Protein AF-A0A8J3IAR2-F1 (afdb_monomer)

Sequence (77 aa):
MRHCQTTPFDLPVGKWGGRLGLLLQRDFQAIYESLRPRYQAQLGISEAIIEETLPSMLAEWEQMHTQFRFYVVTGQP

Radius of gyration: 16.48 Å; Cα contacts (8 Å, |Δi|>4): 88; chains: 1; bounding box: 36×16×48 Å

Foldseek 3Di:
DFDKDKDKDWQWAACVRPPRNPVVVVVVVVVLVVCVVCCCPVVVHDPVCSVVVSVVVRVCSVVVRDIDMDMDIDTDD

Organism: NCBI:txid2778364

Secondary structure (DSSP, 8-state):
---EEEEEEEEE-SGGGHHHHHHHHHHHHHHHHHHHHHHHHTT---HHHHHHHHHHHHHHHHHHT-EEEEEEEEE--

Solvent-accessible surface area (backbone atoms only — not comparable to full-atom values): 4407 Å² total; per-residue (Å²): 132,84,59,65,50,77,47,79,44,79,40,42,30,20,68,88,41,44,73,62,2,41,52,48,39,50,53,52,51,52,52,51,60,72,42,46,65,48,40,37,77,74,67,67,47,54,68,69,58,59,67,52,45,55,61,50,53,54,51,48,24,48,75,67,63,34,63,49,80,44,74,50,75,43,77,58,132

Structure (mmCIF, N/CA/C/O backbone):
data_AF-A0A8J3IAR2-F1
#
_entry.id   AF-A0A8J3IAR2-F1
#
loop_
_atom_site.group_PDB
_atom_site.id
_atom_site.type_symbol
_atom_site.label_atom_id
_atom_site.label_alt_id
_atom_site.label_comp_id
_atom_site.label_asym_id
_atom_site.label_entity_id
_atom_site.label_seq_id
_atom_site.pdbx_PDB_ins_code
_atom_site.Cartn_x
_atom_site.Cartn_y
_atom_site.Cartn_z
_atom_site.occupancy
_atom_site.B_iso_or_equiv
_atom_site.auth_seq_id
_atom_site.auth_comp_id
_atom_site.auth_asym_id
_atom_site.auth_atom_id
_atom_site.pdbx_PDB_model_num
ATOM 1 N N . MET A 1 1 ? -0.299 -8.698 -35.688 1.00 52.12 1 MET A N 1
ATOM 2 C CA . MET A 1 1 ? -0.051 -8.549 -34.237 1.00 52.12 1 MET A CA 1
ATOM 3 C C . MET A 1 1 ? 1.053 -7.526 -34.078 1.00 52.12 1 MET A C 1
ATOM 5 O O . MET A 1 1 ? 2.096 -7.724 -34.680 1.00 52.12 1 MET A O 1
ATOM 9 N N . ARG A 1 2 ? 0.820 -6.412 -33.377 1.00 59.34 2 ARG A N 1
ATOM 10 C CA . ARG A 1 2 ? 1.909 -5.482 -33.040 1.00 59.34 2 ARG A CA 1
ATOM 11 C C . ARG A 1 2 ? 2.723 -6.122 -31.915 1.00 59.34 2 ARG A C 1
ATOM 13 O O . ARG A 1 2 ? 2.125 -6.612 -30.960 1.00 59.34 2 ARG A O 1
ATOM 20 N N . HIS A 1 3 ? 4.042 -6.180 -32.059 1.00 79.62 3 HIS A N 1
ATOM 21 C CA . HIS A 1 3 ? 4.915 -6.718 -31.022 1.00 79.62 3 HIS A CA 1
ATOM 22 C C . HIS A 1 3 ? 4.966 -5.717 -29.862 1.00 79.62 3 HIS A C 1
ATOM 24 O O . HIS A 1 3 ? 5.413 -4.585 -30.029 1.00 79.62 3 HIS A O 1
ATOM 30 N N . CYS A 1 4 ? 4.448 -6.106 -28.700 1.00 88.88 4 CYS A N 1
ATOM 31 C CA . CYS A 1 4 ? 4.592 -5.333 -27.471 1.00 88.88 4 CYS A CA 1
ATOM 32 C C . CYS A 1 4 ? 5.703 -5.956 -26.627 1.00 88.88 4 CYS A C 1
ATOM 34 O O . CYS A 1 4 ? 5.781 -7.180 -26.519 1.00 88.88 4 CYS A O 1
ATOM 36 N N . GL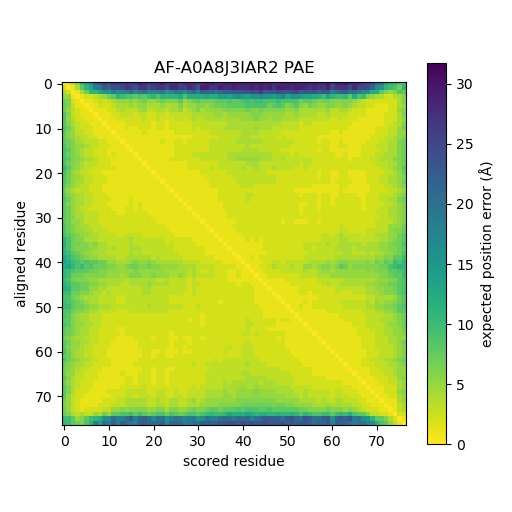N A 1 5 ? 6.534 -5.121 -26.011 1.00 91.62 5 GLN A N 1
ATOM 37 C CA . GLN A 1 5 ? 7.497 -5.545 -25.004 1.00 91.62 5 GLN A CA 1
ATOM 38 C C . GLN A 1 5 ? 6.942 -5.214 -23.620 1.00 91.62 5 GLN A C 1
ATOM 40 O O . GLN A 1 5 ? 6.517 -4.088 -23.367 1.00 91.62 5 GLN A O 1
ATOM 45 N N . THR A 1 6 ? 6.938 -6.199 -22.726 1.00 93.88 6 THR A N 1
ATOM 46 C CA . THR A 1 6 ? 6.533 -6.025 -21.329 1.00 93.88 6 THR A CA 1
ATOM 47 C C . THR A 1 6 ? 7.760 -6.087 -20.435 1.00 93.88 6 THR A C 1
ATOM 49 O O . THR A 1 6 ? 8.501 -7.067 -20.469 1.00 93.88 6 THR A O 1
ATOM 52 N N . THR A 1 7 ? 7.938 -5.068 -19.601 1.00 95.56 7 THR A N 1
ATOM 53 C CA . THR A 1 7 ? 9.019 -4.993 -18.619 1.00 95.56 7 THR A CA 1
ATOM 54 C C . THR A 1 7 ? 8.418 -4.927 -17.213 1.00 95.56 7 THR A C 1
ATOM 56 O O . THR A 1 7 ? 7.685 -3.974 -16.922 1.00 95.56 7 THR A O 1
ATOM 59 N N . PRO A 1 8 ? 8.676 -5.924 -16.344 1.00 96.81 8 PRO A N 1
ATOM 60 C CA . PRO A 1 8 ? 8.234 -5.890 -14.956 1.00 96.81 8 PRO A CA 1
ATOM 61 C C . PRO A 1 8 ? 9.173 -5.039 -14.087 1.00 96.81 8 PRO A C 1
ATOM 63 O O . PRO A 1 8 ? 10.387 -5.047 -14.280 1.00 96.81 8 PRO A O 1
ATOM 66 N N . PHE A 1 9 ? 8.606 -4.357 -13.094 1.00 96.75 9 PHE A N 1
ATOM 67 C CA . PHE A 1 9 ? 9.324 -3.607 -12.066 1.00 96.75 9 PHE A CA 1
ATOM 68 C C . PHE A 1 9 ? 8.737 -3.925 -10.693 1.00 96.75 9 PHE A C 1
ATOM 70 O O . PHE A 1 9 ? 7.548 -3.712 -10.474 1.00 96.75 9 PHE A O 1
ATOM 77 N N . ASP A 1 10 ? 9.570 -4.388 -9.765 1.00 97.50 10 ASP A N 1
ATOM 78 C CA . ASP A 1 10 ? 9.181 -4.580 -8.368 1.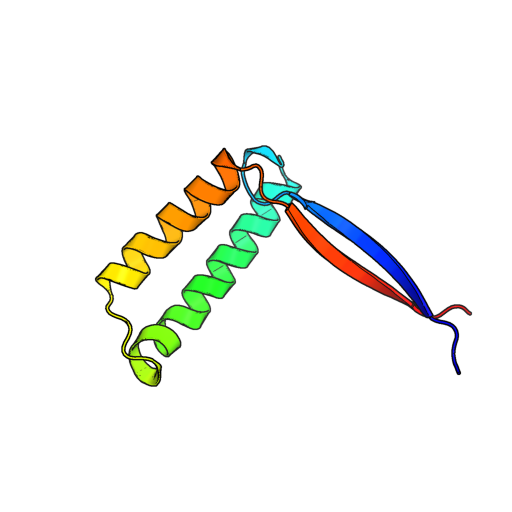00 97.50 10 ASP A CA 1
ATOM 79 C C . ASP A 1 10 ? 9.524 -3.315 -7.582 1.00 97.50 10 ASP A C 1
ATOM 81 O O . ASP A 1 10 ? 10.695 -3.001 -7.358 1.00 97.50 10 ASP A O 1
ATOM 85 N N . LEU A 1 11 ? 8.497 -2.549 -7.214 1.00 97.31 11 LEU A N 1
ATOM 86 C CA . LEU A 1 11 ? 8.655 -1.304 -6.471 1.00 97.31 11 LEU A CA 1
ATOM 87 C C . LEU A 1 11 ? 8.417 -1.551 -4.981 1.00 97.31 11 LEU A C 1
ATOM 89 O O . LEU A 1 11 ? 7.459 -2.238 -4.629 1.00 97.31 11 LEU A O 1
ATOM 93 N N . PRO A 1 12 ? 9.251 -0.999 -4.089 1.00 98.19 12 PRO A N 1
ATOM 94 C CA . PRO A 1 12 ? 9.021 -1.133 -2.661 1.00 98.19 12 PRO A CA 1
ATOM 95 C C . PRO A 1 12 ? 7.776 -0.344 -2.237 1.00 98.19 12 PRO A C 1
ATOM 97 O O . PRO A 1 12 ? 7.443 0.665 -2.857 1.00 98.19 12 PRO A O 1
ATOM 100 N N . VAL A 1 13 ? 7.123 -0.761 -1.155 1.00 98.31 13 VAL A N 1
ATOM 101 C CA . VAL A 1 13 ? 5.997 -0.049 -0.540 1.00 98.31 13 VAL A CA 1
ATOM 102 C C . VAL A 1 13 ? 6.329 0.186 0.925 1.00 98.31 13 VAL A C 1
ATOM 104 O O . VAL A 1 13 ? 6.402 -0.767 1.691 1.00 98.31 13 VAL A O 1
ATOM 107 N N . GLY A 1 14 ? 6.543 1.439 1.325 1.00 97.94 14 GLY A N 1
ATOM 108 C CA . GLY A 1 14 ? 6.899 1.761 2.710 1.00 97.94 14 GLY A CA 1
ATOM 109 C C . GLY A 1 14 ? 8.145 2.627 2.857 1.00 97.94 14 GLY A C 1
ATOM 110 O O . GLY A 1 14 ? 8.801 2.990 1.875 1.00 97.94 14 GLY A O 1
ATOM 111 N N . LYS A 1 15 ? 8.486 2.955 4.107 1.00 97.75 15 LYS A N 1
ATOM 112 C CA . LYS A 1 15 ? 9.660 3.775 4.449 1.00 97.75 15 LYS A CA 1
ATOM 113 C C . LYS A 1 15 ? 10.957 3.037 4.157 1.00 97.75 15 LYS A C 1
ATOM 115 O O . LYS A 1 15 ? 11.908 3.663 3.687 1.00 97.75 15 LYS A O 1
ATOM 120 N N . TRP A 1 16 ? 10.973 1.723 4.364 1.00 97.94 16 TRP A N 1
ATOM 121 C CA . TRP A 1 16 ? 12.105 0.857 4.035 1.00 97.94 16 TRP A CA 1
ATOM 122 C C . TRP A 1 16 ? 12.563 1.002 2.567 1.00 97.94 16 TRP A C 1
ATOM 124 O O . TRP A 1 16 ? 13.746 0.873 2.262 1.00 97.94 16 TRP A O 1
ATOM 134 N N . GLY A 1 17 ? 11.638 1.344 1.659 1.00 97.38 17 GLY A N 1
ATOM 135 C CA . GLY A 1 17 ? 11.878 1.580 0.233 1.00 97.38 17 GLY A CA 1
ATOM 136 C C . GLY A 1 17 ? 12.429 2.960 -0.132 1.00 97.38 17 GLY A C 1
ATOM 137 O O . GLY A 1 17 ? 12.477 3.315 -1.315 1.00 97.38 17 GLY A O 1
ATOM 138 N N . GLY A 1 18 ? 12.776 3.784 0.858 1.00 98.00 18 GLY A N 1
ATOM 139 C CA . GLY A 1 18 ? 13.223 5.157 0.654 1.00 98.00 18 GLY A CA 1
ATOM 140 C C . GLY A 1 18 ? 12.170 6.024 -0.044 1.00 98.00 18 GLY A C 1
ATOM 141 O O . GLY A 1 18 ? 10.965 5.872 0.152 1.00 98.00 18 GLY A O 1
ATOM 142 N N . ARG A 1 19 ? 12.620 6.966 -0.883 1.00 98.00 19 ARG A N 1
ATOM 143 C CA . ARG A 1 19 ? 11.727 7.944 -1.528 1.00 98.00 19 ARG A CA 1
ATOM 144 C C . ARG A 1 19 ? 10.658 7.293 -2.411 1.00 98.00 19 ARG A C 1
ATOM 146 O O . ARG A 1 19 ? 9.519 7.745 -2.387 1.00 98.00 19 ARG A O 1
ATOM 153 N N . LEU A 1 20 ? 11.017 6.278 -3.200 1.00 97.06 20 LEU A N 1
ATOM 154 C CA . LEU A 1 20 ? 10.062 5.614 -4.094 1.00 97.06 20 LEU A CA 1
ATOM 155 C C . LEU A 1 20 ? 9.007 4.841 -3.300 1.00 97.06 20 LEU A C 1
ATOM 157 O O . LEU A 1 20 ? 7.822 4.981 -3.590 1.00 97.06 20 LEU A O 1
ATOM 161 N N . GLY A 1 21 ? 9.423 4.111 -2.260 1.00 98.12 21 GLY A N 1
ATOM 162 C CA . GLY A 1 21 ? 8.489 3.377 -1.407 1.00 98.12 21 GLY A CA 1
ATOM 163 C C . GLY A 1 21 ? 7.531 4.281 -0.640 1.00 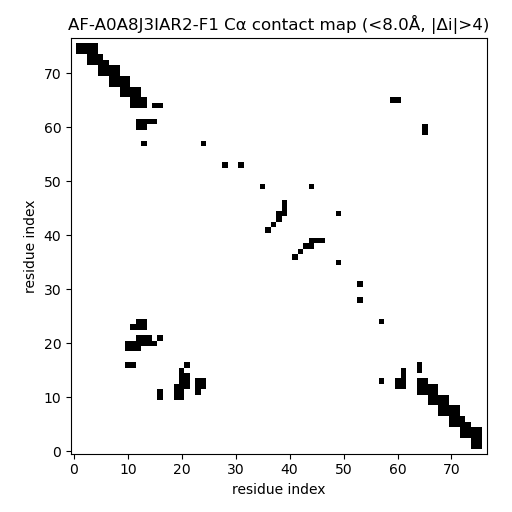98.12 21 GLY A C 1
ATOM 164 O O . GLY A 1 21 ? 6.343 3.979 -0.551 1.00 98.12 21 GLY A O 1
ATOM 165 N N . LEU A 1 22 ? 8.014 5.434 -0.172 1.00 98.25 22 LEU A N 1
ATOM 166 C CA . LEU A 1 22 ? 7.185 6.459 0.462 1.00 98.25 22 LEU A CA 1
ATOM 167 C C . LEU A 1 22 ? 6.126 7.035 -0.481 1.00 98.25 22 LEU A C 1
ATOM 169 O O . LEU A 1 22 ? 4.987 7.252 -0.067 1.00 98.25 22 LEU A O 1
ATOM 173 N N . LEU A 1 23 ? 6.495 7.302 -1.738 1.00 98.12 23 LEU A N 1
ATOM 174 C CA . LEU A 1 23 ? 5.556 7.817 -2.735 1.00 98.12 23 LEU A CA 1
ATOM 175 C C . LEU A 1 23 ? 4.465 6.789 -3.034 1.00 98.12 23 LEU A C 1
ATOM 177 O O . LEU A 1 23 ? 3.287 7.125 -2.958 1.00 98.12 23 LEU A O 1
ATOM 181 N N . LEU A 1 24 ? 4.849 5.534 -3.273 1.00 97.81 24 LEU A N 1
ATOM 182 C CA . LEU A 1 24 ? 3.888 4.476 -3.569 1.00 97.81 24 LEU A CA 1
ATOM 183 C C . LEU A 1 24 ? 2.967 4.171 -2.376 1.00 97.81 24 LEU A C 1
ATOM 185 O O . LEU A 1 24 ? 1.761 4.013 -2.552 1.00 97.81 24 LEU A O 1
ATOM 189 N N . GLN A 1 25 ? 3.502 4.173 -1.150 1.00 98.31 25 GLN A N 1
ATOM 190 C CA . GLN A 1 25 ? 2.692 4.065 0.065 1.00 98.31 25 GLN A CA 1
ATOM 191 C C . GLN A 1 25 ? 1.639 5.183 0.132 1.00 98.31 25 GLN A C 1
ATOM 193 O O . GLN A 1 25 ? 0.482 4.917 0.453 1.00 98.31 25 GLN A O 1
ATOM 198 N N . ARG A 1 26 ? 2.020 6.430 -0.181 1.00 98.12 26 ARG A N 1
ATOM 199 C CA . ARG A 1 26 ? 1.095 7.574 -0.178 1.00 98.12 26 ARG A CA 1
ATOM 200 C C . ARG A 1 26 ? -0.009 7.413 -1.220 1.00 98.12 26 ARG A C 1
ATOM 202 O O . ARG A 1 26 ? -1.162 7.724 -0.928 1.00 98.12 26 ARG A O 1
ATOM 209 N N . ASP A 1 27 ? 0.330 6.919 -2.405 1.00 97.75 27 ASP A N 1
ATOM 210 C CA . ASP A 1 27 ? -0.650 6.670 -3.461 1.00 97.75 27 ASP A CA 1
ATOM 211 C C . ASP A 1 27 ? -1.661 5.593 -3.032 1.00 97.75 27 ASP A C 1
ATOM 213 O O . ASP A 1 27 ? -2.868 5.786 -3.183 1.00 97.75 27 ASP A O 1
ATOM 217 N N . PHE A 1 28 ? -1.208 4.502 -2.402 1.00 97.38 28 PHE A N 1
ATOM 218 C CA . PHE A 1 28 ? -2.109 3.475 -1.867 1.00 97.38 28 PHE A CA 1
ATOM 219 C C . PHE A 1 28 ? -2.977 3.966 -0.707 1.00 97.38 28 PHE A C 1
ATOM 221 O O . PHE A 1 28 ? -4.159 3.630 -0.661 1.00 97.38 28 PHE A O 1
ATOM 228 N N . GLN A 1 29 ? -2.442 4.797 0.192 1.00 97.38 29 GLN A N 1
ATOM 229 C CA . GLN A 1 29 ? -3.243 5.448 1.235 1.00 97.38 29 GLN A CA 1
ATOM 230 C C . GLN A 1 29 ? -4.349 6.316 0.623 1.00 97.38 29 GLN A C 1
ATOM 232 O O . GLN A 1 29 ? -5.503 6.227 1.035 1.00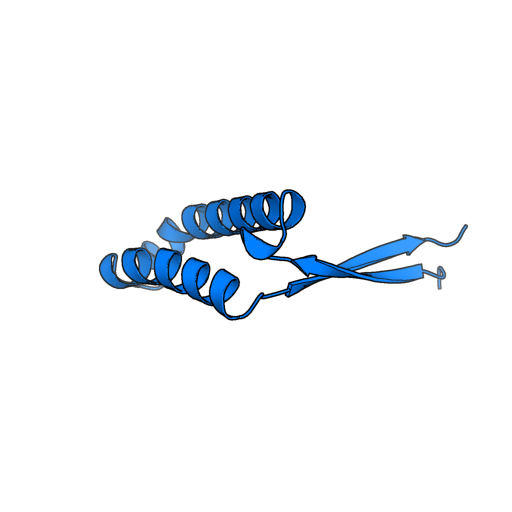 97.38 29 GLN A O 1
ATOM 237 N N . ALA A 1 30 ? -4.022 7.114 -0.398 1.00 97.81 30 ALA A N 1
ATOM 238 C CA . ALA A 1 30 ? -5.001 7.954 -1.081 1.00 97.81 30 ALA A CA 1
ATOM 239 C C . ALA A 1 30 ? -6.094 7.122 -1.773 1.00 97.81 30 ALA A C 1
ATOM 241 O O . ALA A 1 30 ? -7.275 7.465 -1.693 1.00 97.81 30 ALA A O 1
ATOM 242 N N . ILE A 1 31 ? -5.721 6.004 -2.408 1.00 96.69 31 ILE A N 1
ATOM 243 C CA . ILE A 1 31 ? -6.681 5.054 -2.986 1.00 96.69 31 ILE A CA 1
ATOM 244 C C . ILE A 1 31 ? -7.588 4.486 -1.891 1.00 96.69 31 ILE A C 1
ATOM 246 O O . ILE A 1 31 ? -8.808 4.523 -2.045 1.00 96.69 31 ILE A O 1
ATOM 250 N N . TYR A 1 32 ? -7.020 4.008 -0.783 1.00 96.12 32 TYR A N 1
ATOM 251 C CA . TYR A 1 32 ? -7.782 3.439 0.327 1.00 96.12 32 TYR A CA 1
ATOM 252 C C . TYR A 1 32 ? -8.818 4.429 0.882 1.00 96.12 32 TYR A C 1
ATOM 254 O O . TYR A 1 32 ? -10.002 4.098 0.954 1.00 96.12 32 TYR A O 1
ATOM 262 N N . GLU A 1 33 ? -8.410 5.666 1.177 1.00 95.69 33 GLU A N 1
ATOM 263 C CA . GLU A 1 33 ? -9.319 6.711 1.672 1.00 95.69 33 GLU A CA 1
ATOM 264 C C . GLU A 1 33 ? -10.405 7.069 0.650 1.00 95.69 33 GLU A C 1
ATOM 266 O O . GLU A 1 33 ? -11.567 7.250 1.009 1.00 95.69 33 GLU A O 1
ATOM 271 N N . SER A 1 34 ? -10.077 7.095 -0.647 1.00 97.06 34 SER A N 1
ATOM 272 C CA . SER A 1 34 ? -11.082 7.337 -1.694 1.00 97.06 34 SER A CA 1
ATOM 273 C C . SER A 1 34 ? -12.152 6.238 -1.775 1.00 97.06 34 SER A C 1
ATOM 275 O O . SER A 1 34 ? -13.275 6.490 -2.220 1.00 97.06 34 SER A O 1
ATOM 277 N N . LEU A 1 35 ? -11.822 5.018 -1.334 1.00 95.88 35 LEU A N 1
ATOM 278 C CA . LEU A 1 35 ? -12.719 3.863 -1.331 1.00 95.88 35 LEU A CA 1
ATOM 279 C C . LEU A 1 35 ? -13.519 3.725 -0.029 1.00 95.88 35 LEU A C 1
ATOM 281 O O . LEU A 1 35 ? -14.554 3.054 -0.043 1.00 95.88 35 LEU A O 1
ATOM 285 N N . ARG A 1 36 ? -13.122 4.400 1.060 1.00 95.06 36 ARG A N 1
ATOM 286 C CA . ARG A 1 36 ? -13.800 4.359 2.370 1.00 95.06 36 ARG A CA 1
ATOM 287 C C . ARG A 1 36 ? -15.321 4.565 2.292 1.00 95.06 36 ARG A C 1
ATOM 289 O O . ARG A 1 36 ? -16.039 3.724 2.837 1.00 95.06 36 ARG A O 1
ATOM 296 N N . PRO A 1 37 ? -15.862 5.553 1.545 1.00 95.00 37 PRO A N 1
ATOM 297 C CA . PRO A 1 37 ? -17.312 5.706 1.420 1.00 95.00 37 PRO A CA 1
ATOM 298 C C . PRO A 1 37 ? -18.001 4.487 0.793 1.00 95.00 37 PRO A C 1
ATOM 300 O O . PRO A 1 37 ? -19.127 4.159 1.156 1.00 95.00 37 PRO A O 1
ATOM 303 N N . ARG A 1 38 ? -17.336 3.787 -0.138 1.00 95.94 38 ARG A N 1
ATOM 304 C CA . ARG A 1 38 ? -17.881 2.567 -0.756 1.00 95.94 38 ARG A CA 1
ATOM 305 C C . ARG A 1 38 ? -17.847 1.389 0.209 1.00 95.94 38 ARG A C 1
ATOM 307 O O . ARG A 1 38 ? -18.826 0.651 0.273 1.00 95.94 38 ARG A O 1
ATOM 314 N N . TYR A 1 39 ? -16.772 1.237 0.982 1.00 95.62 39 TYR A N 1
ATOM 315 C CA . TYR A 1 39 ? -16.674 0.203 2.017 1.00 95.62 39 TYR A CA 1
ATOM 316 C C . TYR A 1 39 ? -17.832 0.289 3.012 1.00 95.62 39 TYR A C 1
ATOM 318 O O . TYR A 1 39 ? -18.453 -0.723 3.325 1.00 95.62 39 TYR A O 1
ATOM 326 N N . GLN A 1 40 ? -18.191 1.500 3.426 1.00 94.62 40 GLN A N 1
ATOM 327 C CA . GLN A 1 40 ? -19.301 1.711 4.349 1.00 94.62 40 GLN A CA 1
ATOM 328 C C . GLN A 1 40 ? -20.657 1.563 3.658 1.00 94.62 40 GLN A C 1
ATOM 330 O O . GLN A 1 40 ? -21.466 0.722 4.040 1.00 94.62 40 GLN A O 1
ATOM 335 N N . ALA A 1 41 ? -20.908 2.363 2.619 1.00 94.88 41 ALA A N 1
ATOM 336 C CA . ALA A 1 41 ? -22.248 2.508 2.059 1.00 94.88 41 ALA A CA 1
ATOM 337 C C . ALA A 1 41 ? -22.680 1.327 1.180 1.00 94.88 41 ALA A C 1
ATOM 339 O O . ALA A 1 41 ? -23.869 1.035 1.099 1.00 94.88 41 ALA A O 1
ATOM 340 N N . GLN A 1 42 ? -21.739 0.670 0.494 1.00 95.00 42 GLN A N 1
ATOM 341 C CA . GLN A 1 42 ? -22.051 -0.419 -0.440 1.00 95.00 42 GLN A CA 1
ATOM 342 C C . GLN A 1 42 ? -21.757 -1.795 0.153 1.00 95.00 42 GLN A C 1
ATOM 344 O O . GLN A 1 42 ? -22.453 -2.749 -0.181 1.00 95.00 42 GLN A O 1
ATOM 349 N N . LEU A 1 43 ? -20.738 -1.903 1.012 1.00 94.56 43 LEU A N 1
ATOM 350 C CA . LEU A 1 43 ? -20.301 -3.187 1.571 1.00 94.56 43 LEU A CA 1
ATOM 351 C C . LEU A 1 43 ? -20.651 -3.364 3.055 1.00 94.56 43 LEU A C 1
ATOM 353 O O . LEU A 1 43 ? -20.464 -4.456 3.582 1.00 94.56 43 LEU A O 1
ATOM 357 N N . GLY A 1 44 ? -21.167 -2.330 3.730 1.00 95.56 44 GLY A N 1
ATOM 358 C CA . GLY A 1 44 ? -21.564 -2.408 5.139 1.00 95.56 44 GLY A CA 1
ATOM 359 C C .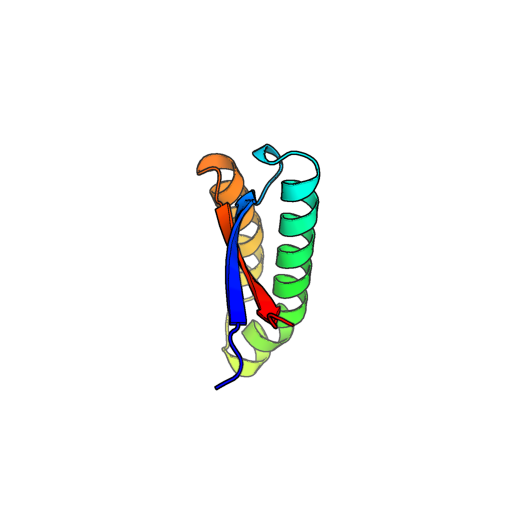 GLY A 1 44 ? -20.396 -2.630 6.106 1.00 95.56 44 GLY A C 1
ATOM 360 O O . GLY A 1 44 ? -20.610 -3.108 7.219 1.00 95.56 44 GLY A O 1
ATOM 361 N N . ILE A 1 45 ? -19.164 -2.320 5.691 1.00 97.06 45 ILE A N 1
ATOM 362 C CA . ILE A 1 45 ? -17.972 -2.452 6.534 1.00 97.06 45 ILE A CA 1
ATOM 363 C C . ILE A 1 45 ? -18.032 -1.385 7.631 1.00 97.06 45 ILE A C 1
ATOM 365 O O . ILE A 1 45 ? -18.297 -0.212 7.358 1.00 97.06 45 ILE A O 1
ATOM 369 N N . SER A 1 46 ? -17.793 -1.796 8.878 1.00 96.62 46 SER A N 1
ATOM 370 C CA . SER A 1 46 ? -17.828 -0.885 10.020 1.00 96.62 46 SER A CA 1
ATOM 371 C C . SER A 1 46 ? -16.658 0.097 9.992 1.00 96.62 46 SER A C 1
ATOM 373 O O . SER A 1 46 ? -15.560 -0.219 9.534 1.00 96.62 46 SER A O 1
ATOM 375 N N . GLU A 1 47 ? -16.889 1.288 10.540 1.00 94.38 47 GLU A N 1
ATOM 376 C CA . GLU A 1 47 ? -15.850 2.312 10.673 1.00 94.38 47 GLU A CA 1
ATOM 377 C C . GLU A 1 47 ? -14.629 1.793 11.445 1.00 94.38 47 GLU A C 1
ATOM 379 O O . GLU A 1 47 ? -13.500 1.974 11.006 1.00 94.38 47 GLU A O 1
ATOM 384 N N . ALA A 1 48 ? -14.858 1.047 12.530 1.00 96.56 48 ALA A N 1
ATOM 385 C CA . ALA A 1 48 ? -13.787 0.475 13.342 1.00 96.56 48 ALA A CA 1
ATOM 386 C C . ALA A 1 48 ? -12.836 -0.421 12.526 1.00 96.56 48 ALA A C 1
ATOM 388 O O . ALA A 1 48 ? -11.622 -0.315 12.670 1.00 96.56 48 ALA A O 1
ATOM 389 N N . ILE A 1 49 ? -13.374 -1.255 11.625 1.00 96.56 49 ILE A N 1
ATOM 390 C CA . ILE A 1 49 ? -12.551 -2.103 10.749 1.00 96.56 49 ILE A CA 1
ATOM 391 C C . ILE A 1 49 ? -11.732 -1.238 9.790 1.00 96.56 49 ILE A C 1
ATOM 393 O O . ILE A 1 49 ? -10.555 -1.514 9.561 1.00 96.56 49 ILE A O 1
ATOM 397 N N . ILE A 1 50 ? -12.330 -0.186 9.226 1.00 94.62 50 ILE A N 1
ATOM 398 C CA . ILE A 1 50 ? -11.647 0.698 8.276 1.00 94.62 50 ILE A CA 1
ATOM 399 C C . ILE A 1 50 ? -10.492 1.440 8.953 1.00 94.62 50 ILE A C 1
ATOM 401 O O . ILE A 1 50 ? -9.405 1.521 8.371 1.00 94.62 50 ILE A O 1
ATOM 405 N N . GLU A 1 51 ? -10.721 1.951 10.163 1.00 94.56 51 GLU A N 1
ATOM 406 C CA . GLU A 1 51 ? -9.730 2.682 10.957 1.00 94.56 51 GLU A CA 1
ATOM 407 C C . GLU A 1 51 ? -8.585 1.787 11.443 1.00 94.56 51 GLU A C 1
ATOM 409 O O . GLU A 1 51 ? -7.447 2.244 11.511 1.00 94.56 51 GLU A O 1
ATOM 414 N N . GLU A 1 52 ? -8.851 0.510 11.725 1.00 97.31 52 GLU A N 1
ATOM 415 C CA . GLU A 1 52 ? -7.824 -0.457 12.130 1.00 97.31 52 GLU A CA 1
ATOM 416 C C . GLU A 1 52 ? -7.000 -0.977 10.941 1.00 97.31 52 GLU A C 1
ATOM 418 O O . GLU A 1 52 ? -5.785 -1.186 11.045 1.00 97.31 52 GLU A O 1
ATOM 423 N N . THR A 1 53 ? -7.644 -1.173 9.789 1.00 96.81 53 THR A N 1
ATOM 424 C CA . THR A 1 53 ? -7.025 -1.838 8.634 1.00 96.81 53 THR A CA 1
ATOM 425 C C . THR A 1 53 ? -5.890 -1.014 8.038 1.00 96.81 53 THR A C 1
ATOM 427 O O . THR A 1 53 ? -4.831 -1.569 7.744 1.00 96.81 53 THR A O 1
ATOM 430 N N . LEU A 1 54 ? -6.062 0.304 7.867 1.00 95.56 54 LEU A N 1
ATOM 431 C CA . LEU A 1 54 ? -5.039 1.122 7.210 1.00 95.56 54 LEU A CA 1
ATOM 432 C C . LEU A 1 54 ? -3.710 1.146 7.992 1.00 95.56 54 LEU A C 1
ATOM 434 O O . LEU A 1 54 ? -2.686 0.813 7.396 1.00 95.56 54 LEU A O 1
ATOM 438 N N . PRO A 1 55 ? -3.671 1.467 9.301 1.00 97.06 55 PRO A N 1
ATOM 439 C CA . PRO A 1 55 ? -2.439 1.389 10.087 1.00 97.06 55 PRO A CA 1
ATOM 440 C C . PRO A 1 55 ? -1.809 -0.007 10.082 1.00 97.06 55 PRO A C 1
ATOM 442 O O . PRO A 1 55 ? -0.588 -0.118 9.968 1.00 97.06 55 PRO A O 1
ATOM 445 N N . SER A 1 56 ? -2.630 -1.059 10.156 1.00 98.00 56 SER A N 1
ATOM 446 C CA . SER A 1 56 ? -2.160 -2.450 10.166 1.00 98.00 56 SER A CA 1
ATOM 447 C C . SER A 1 56 ? -1.491 -2.831 8.847 1.00 98.00 56 SER A C 1
ATOM 449 O O . SER A 1 56 ? -0.389 -3.372 8.841 1.00 98.00 56 SER A O 1
ATOM 451 N N . MET A 1 57 ? -2.105 -2.462 7.723 1.00 97.12 57 MET A N 1
ATOM 452 C CA . MET A 1 57 ? -1.564 -2.681 6.383 1.00 97.12 57 MET A CA 1
ATOM 453 C C . MET A 1 57 ? -0.242 -1.924 6.170 1.00 97.12 57 MET A C 1
ATOM 455 O O . MET A 1 57 ? 0.706 -2.468 5.610 1.00 97.12 57 MET A O 1
ATOM 459 N N . LEU A 1 58 ? -0.133 -0.686 6.668 1.00 97.44 58 LEU A N 1
ATOM 460 C CA . LEU A 1 58 ? 1.115 0.086 6.605 1.00 97.44 58 LEU A CA 1
ATOM 461 C C . LEU A 1 58 ? 2.235 -0.541 7.445 1.00 97.44 58 LEU A C 1
ATOM 463 O O . LEU A 1 58 ? 3.390 -0.544 7.017 1.00 97.44 58 LEU A O 1
ATOM 467 N N . ALA A 1 59 ? 1.904 -1.055 8.632 1.00 98.06 59 ALA A N 1
ATOM 468 C CA . ALA A 1 59 ? 2.858 -1.747 9.493 1.00 98.06 59 ALA A CA 1
ATOM 469 C C . ALA A 1 59 ? 3.332 -3.064 8.863 1.00 98.06 59 ALA A C 1
ATOM 471 O O . ALA A 1 59 ? 4.530 -3.345 8.871 1.00 98.06 59 ALA A O 1
ATOM 472 N N . GLU A 1 60 ? 2.416 -3.829 8.266 1.00 98.25 60 GLU A N 1
ATOM 473 C CA . GLU A 1 60 ? 2.737 -5.059 7.543 1.00 98.25 60 GLU A CA 1
ATOM 474 C C . GLU A 1 60 ? 3.711 -4.790 6.391 1.00 98.25 60 GLU A C 1
ATOM 476 O O . GLU A 1 60 ? 4.733 -5.467 6.281 1.00 98.25 60 GLU A O 1
ATOM 481 N N . TRP A 1 61 ? 3.454 -3.766 5.570 1.00 98.12 61 TRP A N 1
ATOM 482 C CA . TRP A 1 61 ? 4.334 -3.422 4.449 1.00 98.12 61 TRP A CA 1
ATOM 483 C C . TRP A 1 61 ? 5.749 -3.055 4.885 1.00 98.12 61 TRP A C 1
ATOM 485 O O . TRP A 1 61 ? 6.712 -3.422 4.209 1.00 98.12 61 TRP A O 1
ATOM 495 N N . GLU A 1 62 ? 5.876 -2.363 6.017 1.00 98.25 62 GLU A N 1
ATOM 496 C CA . GLU A 1 62 ? 7.173 -2.032 6.595 1.00 98.25 62 GLU A CA 1
ATOM 497 C C . GLU A 1 62 ? 7.874 -3.276 7.151 1.00 98.25 62 GLU A C 1
ATOM 499 O O . GLU A 1 62 ? 9.050 -3.485 6.876 1.00 98.25 62 GLU A O 1
ATOM 504 N N . GLN A 1 63 ? 7.163 -4.135 7.884 1.00 98.38 63 GLN A N 1
ATOM 505 C CA . GLN A 1 63 ? 7.745 -5.329 8.499 1.00 98.38 63 GLN A CA 1
ATOM 506 C C . GLN A 1 63 ? 8.163 -6.382 7.467 1.00 98.38 63 GLN A C 1
ATOM 508 O O . GLN A 1 63 ? 9.193 -7.039 7.624 1.00 98.38 63 GLN A O 1
ATOM 513 N N . MET A 1 64 ? 7.351 -6.571 6.430 1.00 98.38 64 MET A N 1
ATOM 514 C CA . MET A 1 64 ? 7.562 -7.602 5.414 1.00 98.38 64 MET A CA 1
ATOM 515 C C . MET A 1 64 ? 8.391 -7.114 4.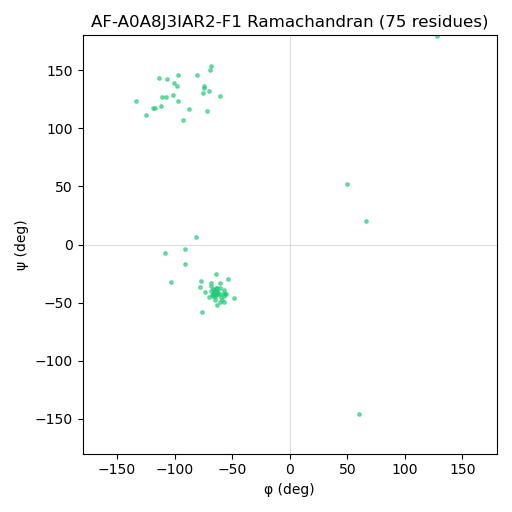228 1.00 98.38 64 MET A C 1
ATOM 517 O O . MET A 1 64 ? 8.692 -7.906 3.336 1.00 98.38 64 MET A O 1
ATOM 521 N N . HIS A 1 65 ? 8.753 -5.828 4.204 1.00 98.25 65 HIS A N 1
ATOM 522 C CA . HIS A 1 65 ? 9.363 -5.175 3.051 1.00 98.25 65 HIS A CA 1
ATOM 523 C C . HIS A 1 65 ? 8.575 -5.451 1.755 1.00 98.25 65 HIS A C 1
ATOM 525 O O . HIS A 1 65 ? 9.118 -5.911 0.746 1.00 98.25 65 HIS A O 1
ATOM 531 N N . THR A 1 66 ? 7.263 -5.195 1.793 1.00 98.19 66 THR A N 1
ATOM 532 C CA . THR A 1 66 ? 6.334 -5.529 0.704 1.00 98.19 66 THR A CA 1
ATOM 533 C C . THR A 1 66 ? 6.694 -4.816 -0.594 1.00 98.19 66 THR A C 1
ATOM 535 O O . THR A 1 66 ? 6.800 -3.591 -0.642 1.00 98.19 66 THR A O 1
ATOM 538 N N . GLN A 1 67 ? 6.808 -5.581 -1.680 1.00 98.19 67 GLN A N 1
ATOM 539 C CA . GLN A 1 67 ? 7.005 -5.059 -3.030 1.00 98.19 67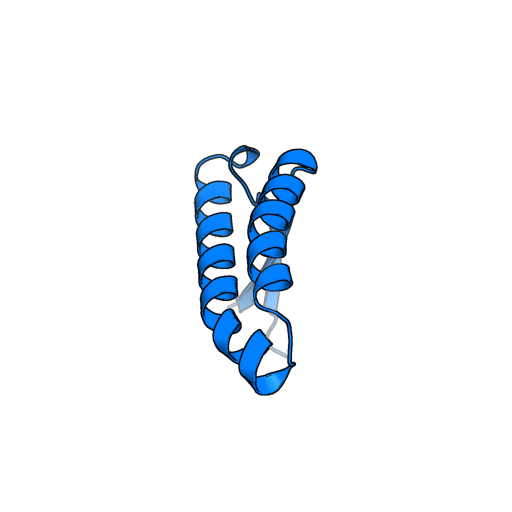 GLN A CA 1
ATOM 540 C C . GLN A 1 67 ? 5.729 -5.187 -3.864 1.00 98.19 67 GLN A C 1
ATOM 542 O O . GLN A 1 67 ? 5.018 -6.188 -3.787 1.00 98.19 67 GLN A O 1
ATOM 547 N N . PHE A 1 68 ? 5.463 -4.189 -4.702 1.00 97.12 68 PHE A N 1
ATOM 548 C CA . PHE A 1 68 ? 4.370 -4.189 -5.665 1.00 97.12 68 PHE A CA 1
ATOM 549 C C . PHE A 1 68 ? 4.920 -4.266 -7.089 1.00 97.12 68 PHE A C 1
ATOM 551 O O . PHE A 1 68 ? 5.757 -3.453 -7.492 1.00 97.12 68 PHE A O 1
ATOM 558 N N . ARG A 1 69 ? 4.425 -5.231 -7.867 1.00 97.25 69 ARG A N 1
ATOM 559 C CA . ARG A 1 69 ? 4.877 -5.457 -9.240 1.00 97.25 69 ARG A CA 1
ATOM 560 C C . ARG A 1 69 ? 4.091 -4.611 -10.235 1.00 97.25 69 ARG A C 1
ATOM 562 O O . ARG A 1 69 ? 2.897 -4.817 -10.437 1.00 97.25 69 ARG A O 1
ATOM 569 N N . PHE A 1 70 ? 4.789 -3.714 -10.916 1.00 95.25 70 PHE A N 1
ATOM 570 C CA . PHE A 1 70 ? 4.291 -2.968 -12.066 1.00 95.25 70 PHE A CA 1
ATOM 571 C C . PHE A 1 70 ? 4.730 -3.628 -13.369 1.00 95.25 70 PHE A C 1
ATOM 573 O O . PHE A 1 70 ? 5.842 -4.137 -13.476 1.00 95.25 70 PHE A O 1
ATOM 580 N N . TYR A 1 71 ? 3.875 -3.562 -14.386 1.00 95.69 71 TYR A N 1
ATOM 581 C CA . TYR A 1 71 ? 4.200 -3.984 -15.744 1.00 95.69 71 TYR A CA 1
ATOM 582 C C . TYR A 1 71 ? 4.114 -2.778 -16.671 1.00 95.69 71 TYR A C 1
ATOM 584 O O . TYR A 1 71 ? 3.045 -2.193 -16.841 1.00 95.69 71 TYR A O 1
ATOM 592 N N . VAL A 1 72 ? 5.235 -2.413 -17.284 1.00 94.69 72 VAL A N 1
ATOM 593 C CA . VAL A 1 72 ? 5.275 -1.382 -18.324 1.00 94.69 72 VAL A CA 1
ATOM 594 C C . VAL A 1 72 ? 5.247 -2.081 -19.673 1.00 94.69 72 VAL A C 1
ATOM 596 O O . VAL A 1 72 ? 6.092 -2.930 -19.949 1.00 94.69 72 VAL A O 1
ATOM 599 N N . VAL A 1 73 ? 4.263 -1.740 -20.505 1.00 94.69 73 VAL A N 1
ATOM 600 C CA . VAL A 1 73 ? 4.101 -2.313 -21.845 1.00 9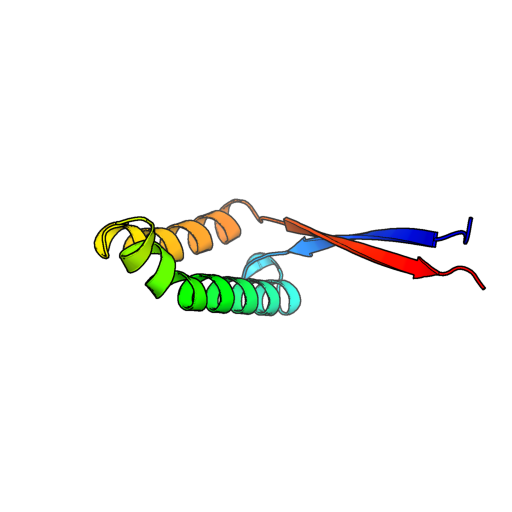4.69 73 VAL A CA 1
ATOM 601 C C . VAL A 1 73 ? 4.371 -1.231 -22.880 1.00 94.69 73 VAL A C 1
ATOM 603 O O . VAL A 1 73 ? 3.667 -0.224 -22.922 1.00 94.69 73 VAL A O 1
ATOM 606 N N . THR A 1 74 ? 5.381 -1.436 -23.720 1.00 93.50 74 THR A N 1
ATOM 607 C CA . THR A 1 74 ? 5.734 -0.528 -24.815 1.00 93.50 74 THR A CA 1
ATOM 608 C C . THR A 1 74 ? 5.491 -1.202 -26.161 1.00 93.50 74 THR A C 1
ATOM 610 O O . THR A 1 74 ? 5.685 -2.408 -26.319 1.00 93.50 74 THR A O 1
ATOM 613 N N . GLY A 1 75 ? 5.029 -0.432 -27.149 1.00 91.06 75 GLY A N 1
ATOM 614 C CA . GLY A 1 75 ? 4.977 -0.910 -28.531 1.00 91.06 75 GLY A CA 1
ATOM 615 C C . GLY A 1 75 ? 6.384 -0.937 -29.124 1.00 91.06 75 GLY A C 1
ATOM 616 O O . GLY A 1 75 ? 7.127 0.029 -28.950 1.00 91.06 75 GLY A O 1
ATOM 617 N N . GLN A 1 76 ? 6.750 -2.019 -29.814 1.00 73.44 76 GLN A N 1
ATOM 618 C CA . GLN A 1 76 ? 7.936 -2.006 -30.667 1.00 73.44 76 GLN A CA 1
ATOM 619 C C . GLN A 1 76 ? 7.630 -1.199 -31.943 1.00 73.44 76 GLN A C 1
ATOM 621 O O . GLN A 1 76 ? 6.521 -1.340 -32.475 1.00 73.44 76 GLN A O 1
ATOM 626 N N . PRO A 1 77 ? 8.552 -0.324 -32.388 1.00 67.25 77 PRO A N 1
ATOM 627 C CA . PRO A 1 77 ? 8.432 0.366 -33.669 1.00 67.25 77 PRO A CA 1
ATOM 628 C C . PRO A 1 77 ? 8.408 -0.610 -34.852 1.00 67.25 77 PRO A C 1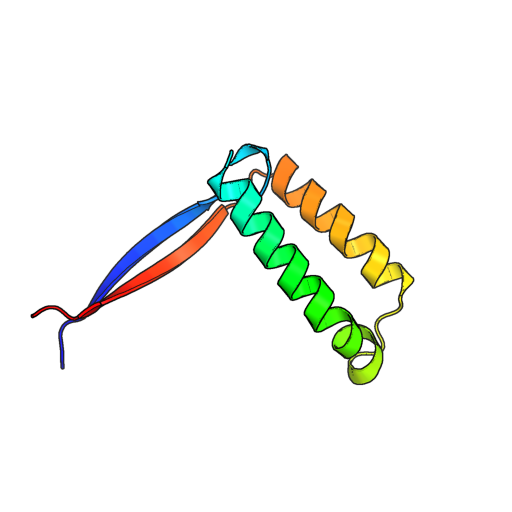
ATOM 630 O O . PRO A 1 77 ? 9.021 -1.697 -34.745 1.00 67.25 77 PRO A O 1
#

pLDDT: mean 94.55, std 8.04, range [52.12, 98.38]

Mean predicted aligned error: 4.14 Å